Protein AF-A0ABD0QF94-F1 (afdb_monomer)

Nearest PDB structures (foldseek):
  1m72-assembly2_C  TM=8.087E-01  e=4.404E-03  Spodoptera frugiperda
  4qui-assembly2_B-2  TM=6.281E-01  e=1.006E-03  Homo sapiens
  3v3k-assembly8_O  TM=6.237E-01  e=6.160E-03  Homo sapiens
  8apo-assembly1_AF  TM=2.319E-01  e=6.626E+00  Polytomella magna

InterPro domains:
  IPR001309 Peptidase C14, p20 domain [PS50208] (46-59)
  IPR002138 Peptidase C14, caspase non-catalytic subunit p10 [PS50207] (83-128)
  IPR011600 Peptidase C14, caspase domain [PF00656] (25-125)
  IPR015917 Peptidase C14A, caspase catalytic domain [PR00376] (40-58)
  IPR015917 Peptidase C14A, caspase catalytic domain [PR00376] (105-116)
  IPR015917 Peptidase C14A, caspase catalytic domain [SM00115] (1-128)
  IPR029030 Caspase-like domain superfamily [SSF52129] (1-126)
  IPR033139 Peptidase family C14A, cysteine active site [PS01122] (46-57)

pLDDT: mean 77.4, std 15.31, range [47.84, 96.44]

Radius of gyration: 19.57 Å; Cα contacts (8 Å, |Δi|>4): 101; chains: 1; bounding box: 42×35×44 Å

Solvent-accessible surface area (backbone atoms only — not comparable to full-atom values): 8589 Å² total; per-residue (Å²): 137,92,84,88,73,97,66,51,74,67,56,49,55,47,53,53,50,60,56,70,71,47,86,79,77,86,65,95,66,83,45,51,70,43,99,86,70,46,70,44,56,56,78,81,72,52,71,47,78,44,80,45,83,52,64,49,41,82,40,82,69,73,86,82,72,84,77,82,71,67,93,84,61,80,74,88,74,77,85,73,85,69,61,93,91,62,80,61,98,78,58,53,66,46,82,46,61,60,43,59,83,49,14,42,51,62,67,45,92,91,77,41,38,54,55,59,52,51,50,56,52,50,50,71,73,71,55,132

Mean predicted aligned error: 11.56 Å

Secondary structure (DSSP, 8-state):
-----S--HHHHHHHHHHHHTS----S--PPEE-TTS-EE-GGGG--EEEEE----SSBPPPP-------S-S------S---TT---TTTTEEEEESS-TTBPPPEETTTEEHHHHHHHHHHHHH--

Organism: Cirrhinus mrigala (NCBI:txid683832)

Foldseek 3Di:
DDDDPPDDPVRVVVVVVVVVPDDPPPDPDFFDQDPVRDGDRVVVVEAAEAEEEDFQADDADDDDDPPPDDPPDPDDDDPDDDPPPDDDPPPRYDYHYQDDHHGGFDADPVQGGPSVNVVVVCCVVPPD

Structure (mmCIF, N/CA/C/O backbone):
data_AF-A0ABD0QF94-F1
#
_entry.id   AF-A0ABD0QF94-F1
#
loop_
_atom_site.group_PDB
_atom_site.id
_atom_site.type_symbol
_atom_site.label_atom_id
_atom_site.label_alt_id
_atom_site.label_comp_id
_atom_site.label_asym_id
_atom_site.label_entity_id
_atom_site.label_seq_id
_atom_site.pdbx_PDB_ins_code
_atom_site.Cartn_x
_atom_site.Cartn_y
_atom_site.Cartn_z
_atom_site.occupancy
_atom_site.B_iso_or_equiv
_atom_site.auth_seq_id
_atom_site.auth_comp_id
_atom_site.auth_asym_id
_atom_site.auth_atom_id
_atom_site.pdbx_PDB_model_num
ATOM 1 N N . VAL A 1 1 ? 0.980 14.538 8.896 1.00 79.94 1 VAL A N 1
ATOM 2 C CA . VAL A 1 1 ? 1.305 13.362 8.049 1.00 79.94 1 VAL A CA 1
ATOM 3 C C . VAL A 1 1 ? 2.706 12.885 8.409 1.00 79.94 1 VAL A C 1
ATOM 5 O O . VAL A 1 1 ? 3.589 13.726 8.508 1.00 79.94 1 VAL A O 1
ATOM 8 N N . LEU A 1 2 ? 2.898 11.589 8.683 1.00 88.12 2 LEU A N 1
ATOM 9 C CA . LEU A 1 2 ? 4.220 10.999 8.936 1.00 88.12 2 LEU A CA 1
ATOM 10 C C . LEU A 1 2 ? 4.746 10.396 7.629 1.00 88.12 2 LEU A C 1
ATOM 12 O O . LEU A 1 2 ? 4.126 9.479 7.101 1.00 88.12 2 LEU A O 1
ATOM 16 N N . THR A 1 3 ? 5.894 10.871 7.153 1.00 93.38 3 THR A N 1
ATOM 17 C CA . THR A 1 3 ? 6.571 10.328 5.968 1.00 93.38 3 THR A CA 1
ATOM 18 C C . THR A 1 3 ? 7.992 9.943 6.350 1.00 93.38 3 THR A C 1
ATOM 20 O O . THR A 1 3 ? 8.697 10.728 6.983 1.00 93.38 3 THR A O 1
ATOM 23 N N . LYS A 1 4 ? 8.415 8.735 5.978 1.00 92.38 4 LYS A N 1
ATOM 24 C CA . LYS A 1 4 ? 9.799 8.271 6.114 1.00 92.38 4 LYS A CA 1
ATOM 25 C C . LYS A 1 4 ? 10.267 7.706 4.771 1.00 92.38 4 LYS A C 1
ATOM 27 O O . LYS A 1 4 ? 9.467 7.114 4.052 1.00 92.38 4 LYS A O 1
ATOM 32 N N . GLN A 1 5 ? 11.536 7.918 4.438 1.00 95.56 5 GLN A N 1
ATOM 33 C CA . GLN A 1 5 ? 12.160 7.499 3.178 1.00 95.56 5 GLN A CA 1
ATOM 34 C C . GLN A 1 5 ? 13.355 6.587 3.472 1.00 95.56 5 GLN A C 1
ATOM 36 O O . GLN A 1 5 ? 13.885 6.624 4.583 1.00 95.56 5 GLN A O 1
ATOM 41 N N . ASP A 1 6 ? 13.711 5.734 2.508 1.00 95.06 6 ASP A N 1
ATOM 42 C CA . ASP A 1 6 ? 14.899 4.864 2.528 1.00 95.06 6 ASP A CA 1
ATOM 43 C C . ASP A 1 6 ? 15.102 4.087 3.842 1.00 95.06 6 ASP A C 1
ATOM 45 O O . ASP A 1 6 ? 16.200 3.964 4.381 1.00 95.06 6 ASP A O 1
ATOM 49 N N . CYS A 1 7 ? 13.998 3.570 4.387 1.00 92.50 7 CYS A N 1
ATOM 50 C CA . CYS A 1 7 ? 13.984 2.879 5.669 1.00 92.50 7 CYS A CA 1
ATOM 51 C C . CYS A 1 7 ? 14.406 1.415 5.544 1.00 92.50 7 CYS A C 1
ATOM 53 O O . CYS A 1 7 ? 13.895 0.669 4.709 1.00 92.50 7 CYS A O 1
ATOM 55 N N . ASN A 1 8 ? 15.250 0.963 6.468 1.00 94.06 8 ASN A N 1
ATOM 56 C CA . ASN A 1 8 ? 15.511 -0.456 6.675 1.00 94.06 8 ASN A CA 1
ATOM 57 C C . ASN A 1 8 ? 14.368 -1.142 7.453 1.00 94.06 8 ASN A C 1
ATOM 59 O O . ASN A 1 8 ? 13.482 -0.494 8.017 1.00 94.06 8 ASN A O 1
ATOM 63 N N . ARG A 1 9 ? 14.416 -2.480 7.541 1.00 94.06 9 ARG A N 1
ATOM 64 C CA . ARG A 1 9 ? 13.408 -3.295 8.247 1.00 94.06 9 ARG A CA 1
ATOM 65 C C . ARG A 1 9 ? 13.116 -2.793 9.663 1.00 94.06 9 ARG A C 1
ATOM 67 O O . ARG A 1 9 ? 11.956 -2.730 10.058 1.00 94.06 9 ARG A O 1
ATOM 74 N N . HIS A 1 10 ? 14.151 -2.472 10.437 1.00 96.44 10 HIS A N 1
ATOM 75 C CA . HIS A 1 10 ? 13.983 -2.042 11.823 1.00 96.44 10 HIS A CA 1
ATOM 76 C C . HIS A 1 10 ? 13.248 -0.698 11.899 1.00 96.44 10 HIS A C 1
ATOM 78 O O . HIS A 1 10 ? 12.297 -0.564 12.664 1.00 96.44 10 HIS A O 1
ATOM 84 N N . GLN A 1 11 ? 13.626 0.260 11.052 1.00 95.19 11 GLN A N 1
ATOM 85 C CA . GLN A 1 11 ? 12.986 1.575 10.982 1.00 95.19 11 GLN A CA 1
ATOM 86 C C . GLN A 1 11 ? 11.516 1.486 10.548 1.00 95.19 11 GLN A C 1
ATOM 88 O O . GLN A 1 11 ? 10.681 2.194 11.111 1.00 95.19 11 GLN A O 1
ATOM 93 N N . ILE A 1 12 ? 11.187 0.604 9.594 1.00 91.25 12 ILE A N 1
ATOM 94 C CA . ILE A 1 12 ? 9.798 0.358 9.169 1.00 91.25 12 ILE A CA 1
ATOM 95 C C . ILE A 1 12 ? 8.981 -0.210 10.333 1.00 91.25 12 ILE A C 1
ATOM 97 O O . ILE A 1 12 ? 7.923 0.325 10.660 1.00 91.25 12 ILE A O 1
ATOM 101 N N . LEU A 1 13 ? 9.480 -1.263 10.990 1.00 91.94 13 LEU A N 1
ATOM 102 C CA . LEU A 1 13 ? 8.787 -1.890 12.119 1.00 91.94 13 LEU A CA 1
ATOM 103 C C . LEU A 1 13 ? 8.590 -0.915 13.279 1.00 91.94 13 LEU A C 1
ATOM 105 O O . LEU A 1 13 ? 7.526 -0.906 13.893 1.00 91.94 13 LEU A O 1
ATOM 109 N N . GLN A 1 14 ? 9.591 -0.081 13.560 1.00 94.12 14 GLN A N 1
ATOM 110 C CA . GLN A 1 14 ? 9.476 0.930 14.599 1.00 94.12 14 GLN A CA 1
ATOM 111 C C . GLN A 1 14 ? 8.412 1.970 14.244 1.00 94.12 14 GLN A C 1
ATOM 113 O O . GLN A 1 14 ? 7.548 2.250 15.063 1.00 94.12 14 GLN A O 1
ATOM 118 N N . ALA A 1 15 ? 8.396 2.465 13.004 1.00 91.00 15 ALA A N 1
ATOM 119 C CA . ALA A 1 15 ? 7.384 3.420 12.561 1.00 91.00 15 ALA A CA 1
ATOM 120 C C . ALA A 1 15 ? 5.957 2.858 12.660 1.00 91.00 15 ALA A C 1
ATOM 122 O O . ALA A 1 15 ? 5.047 3.585 13.047 1.00 91.00 15 ALA A O 1
ATOM 123 N N . LEU A 1 16 ? 5.759 1.575 12.339 1.00 89.75 16 LEU A N 1
ATOM 124 C CA . LEU A 1 16 ? 4.459 0.912 12.474 1.00 89.75 16 LEU A CA 1
ATOM 125 C C . LEU A 1 16 ? 4.028 0.783 13.939 1.00 89.75 16 LEU A C 1
ATOM 127 O O . LEU A 1 16 ? 2.873 1.060 14.249 1.00 89.75 16 LEU A O 1
ATOM 131 N N . ARG A 1 17 ? 4.948 0.423 14.844 1.00 90.25 17 ARG A N 1
ATOM 132 C CA . ARG A 1 17 ? 4.670 0.382 16.291 1.00 90.25 17 ARG A CA 1
ATOM 133 C C . ARG A 1 17 ? 4.332 1.764 16.837 1.00 90.25 17 ARG A C 1
ATOM 135 O O . ARG A 1 17 ? 3.335 1.912 17.533 1.00 90.25 17 ARG A O 1
ATOM 142 N N . ASP A 1 18 ? 5.116 2.772 16.465 1.00 90.06 18 ASP A N 1
ATOM 143 C CA . ASP A 1 18 ? 4.894 4.159 16.876 1.00 90.06 18 ASP A CA 1
ATOM 144 C C . ASP A 1 18 ? 3.573 4.708 16.327 1.00 90.06 18 ASP A C 1
ATOM 146 O O . ASP A 1 18 ? 2.974 5.581 16.942 1.00 90.06 18 ASP A O 1
ATOM 150 N N . LEU A 1 19 ? 3.131 4.254 15.148 1.00 86.81 19 LEU A N 1
ATOM 151 C CA . LEU A 1 19 ? 1.829 4.613 14.589 1.00 86.81 19 LEU A CA 1
ATOM 152 C C . LEU A 1 19 ? 0.694 3.924 15.342 1.00 86.81 19 LEU A C 1
ATOM 154 O O . LEU A 1 19 ? -0.270 4.601 15.670 1.00 86.81 19 LEU A O 1
ATOM 158 N N . ALA A 1 20 ? 0.828 2.630 15.634 1.00 82.56 20 ALA A N 1
ATOM 159 C CA . ALA A 1 20 ? -0.178 1.849 16.352 1.00 82.56 20 ALA A CA 1
ATOM 160 C C . ALA A 1 20 ? -0.359 2.287 17.816 1.00 82.56 20 ALA A C 1
ATOM 162 O O . ALA A 1 20 ? -1.436 2.115 18.374 1.00 82.56 20 ALA A O 1
ATOM 163 N N . ALA A 1 21 ? 0.684 2.847 18.435 1.00 83.38 21 ALA A N 1
ATOM 164 C CA . ALA A 1 21 ? 0.646 3.342 19.810 1.00 83.38 21 ALA A CA 1
ATOM 165 C C . ALA A 1 21 ? 0.105 4.777 19.942 1.00 83.38 21 ALA A C 1
ATOM 167 O O . ALA A 1 21 ? -0.006 5.287 21.057 1.00 83.38 21 ALA A O 1
ATOM 168 N N . ARG A 1 22 ? -0.182 5.468 18.830 1.00 82.44 22 ARG A N 1
ATOM 169 C CA . ARG A 1 22 ? -0.744 6.823 18.892 1.00 82.44 22 ARG A CA 1
ATOM 170 C C . ARG A 1 22 ? -2.184 6.767 19.354 1.00 82.44 22 ARG A C 1
ATOM 172 O O . ARG A 1 22 ? -2.939 5.871 18.993 1.00 82.44 22 ARG A O 1
ATOM 179 N N . ASP A 1 23 ? -2.576 7.803 20.080 1.00 71.94 23 ASP A N 1
ATOM 180 C CA . ASP A 1 23 ? -3.979 8.013 20.360 1.00 71.94 23 ASP A CA 1
ATOM 181 C C . ASP A 1 23 ? -4.718 8.358 19.059 1.00 71.94 23 ASP A C 1
ATOM 183 O O . ASP A 1 23 ? -4.439 9.356 18.387 1.00 71.94 23 ASP A O 1
ATOM 187 N N . HIS A 1 24 ? -5.643 7.482 18.679 1.00 66.31 24 HIS A N 1
ATOM 188 C CA . HIS A 1 24 ? -6.497 7.634 17.509 1.00 66.31 24 HIS A CA 1
ATOM 189 C C . HIS A 1 24 ? -7.887 8.198 17.882 1.00 66.31 24 HIS A C 1
ATOM 191 O O . HIS A 1 24 ? -8.810 8.141 17.059 1.00 66.31 24 HIS A O 1
ATOM 197 N N . THR A 1 25 ? -8.080 8.735 19.099 1.00 56.69 25 THR A N 1
ATOM 198 C CA . THR A 1 25 ? -9.311 9.426 19.550 1.00 56.69 25 THR A CA 1
ATOM 199 C C . THR A 1 25 ? -9.386 10.899 19.113 1.00 56.69 25 THR A C 1
ATOM 201 O O . THR A 1 25 ? -9.558 11.813 19.910 1.00 56.69 25 THR A O 1
ATOM 204 N N . HIS A 1 26 ? -9.344 11.184 17.812 1.00 51.00 26 HIS A N 1
ATOM 205 C CA . HIS A 1 26 ? -9.880 12.469 17.344 1.00 51.00 26 HIS A CA 1
ATOM 206 C C . HIS A 1 26 ? -11.373 12.313 17.050 1.00 51.00 26 HIS A C 1
ATOM 208 O O . HIS A 1 26 ? -11.758 11.790 16.006 1.00 51.00 26 HIS A O 1
ATOM 214 N N . GLY A 1 27 ? -12.195 12.720 18.017 1.00 47.84 27 GLY A N 1
ATOM 215 C CA . GLY A 1 27 ? -13.656 12.722 17.951 1.00 47.84 27 GLY A CA 1
ATOM 216 C C . GLY A 1 27 ? -14.256 12.213 19.257 1.00 47.84 27 GLY A C 1
ATOM 217 O O . GLY A 1 27 ? -13.898 11.135 19.723 1.00 47.84 27 GLY A O 1
ATOM 218 N N . GLN A 1 28 ? -15.152 12.988 19.861 1.00 49.66 28 GLN A N 1
ATOM 219 C CA . GLN A 1 28 ? -16.026 12.506 20.925 1.00 49.66 28 GLN A CA 1
ATOM 220 C C . GLN A 1 28 ? -16.943 11.458 20.282 1.00 49.66 28 GLN A C 1
ATOM 222 O O . GLN A 1 28 ? -17.797 11.818 19.479 1.00 49.66 28 GLN A O 1
ATOM 227 N N . VAL A 1 29 ? -16.693 10.168 20.518 1.00 52.97 29 VAL A N 1
ATOM 228 C CA . VAL A 1 29 ? -17.461 9.092 19.879 1.00 52.97 29 VAL A CA 1
ATOM 229 C C . VAL A 1 29 ? -18.182 8.293 20.951 1.00 52.97 29 VAL A C 1
ATOM 231 O O . VAL A 1 29 ? -17.561 7.590 21.747 1.00 52.97 29 VAL A O 1
ATOM 234 N N . GLU A 1 30 ? -19.504 8.436 20.948 1.00 52.59 30 GLU A N 1
ATOM 235 C CA . GLU A 1 30 ? -20.438 7.479 21.527 1.00 52.59 30 GLU A CA 1
ATOM 236 C C . GLU A 1 30 ? -20.102 6.097 20.953 1.00 52.59 30 GLU A C 1
ATOM 238 O O . GLU A 1 30 ? -20.069 5.909 19.736 1.00 52.59 30 GLU A O 1
ATOM 243 N N . GLY A 1 31 ? -19.731 5.153 21.817 1.00 59.44 31 GLY A N 1
ATOM 244 C CA . GLY A 1 31 ? -19.412 3.799 21.377 1.00 59.44 31 GLY A CA 1
ATOM 245 C C . GLY A 1 31 ? -20.625 3.113 20.749 1.00 59.44 31 GLY A C 1
ATOM 246 O O . GLY A 1 31 ? -21.768 3.532 20.933 1.00 59.44 31 GLY A O 1
ATOM 247 N N . ILE A 1 32 ? -20.374 2.049 19.995 1.00 59.41 32 ILE A N 1
ATOM 248 C CA . ILE A 1 32 ? -21.448 1.267 19.383 1.00 59.41 32 ILE A CA 1
ATOM 249 C C . ILE A 1 32 ? -21.954 0.286 20.439 1.00 59.41 32 ILE A C 1
ATOM 251 O O . ILE A 1 32 ? -21.169 -0.477 21.000 1.00 59.41 32 ILE A O 1
ATOM 255 N N . VAL A 1 33 ? -23.256 0.327 20.729 1.00 63.69 33 VAL A N 1
ATOM 256 C CA . VAL A 1 33 ? -23.898 -0.625 21.643 1.00 63.69 33 VAL A CA 1
ATOM 257 C C . VAL A 1 33 ? -24.134 -1.928 20.885 1.00 63.69 33 VAL A C 1
ATOM 259 O O . VAL A 1 33 ? -24.891 -1.961 19.912 1.00 63.69 33 VAL A O 1
ATOM 262 N N . GLY A 1 34 ? -23.460 -2.987 21.317 1.00 59.53 34 GLY A N 1
ATOM 263 C CA . GLY A 1 34 ? -23.684 -4.345 20.851 1.00 59.53 34 GLY A CA 1
ATOM 264 C C . GLY A 1 34 ? -25.082 -4.839 21.217 1.00 59.53 34 GLY A C 1
ATOM 265 O O . GLY A 1 34 ? -25.747 -4.320 22.114 1.00 59.53 34 GLY A O 1
ATOM 266 N N . VAL A 1 35 ? -25.548 -5.875 20.521 1.00 67.06 35 VAL A N 1
ATOM 267 C CA . VAL A 1 35 ? -26.840 -6.527 20.816 1.00 67.06 35 VAL A CA 1
ATOM 268 C C . VAL A 1 35 ? -26.870 -7.197 22.198 1.00 67.06 35 VAL A C 1
ATOM 270 O O . VAL A 1 35 ? -27.944 -7.495 22.714 1.00 67.06 35 VAL A O 1
ATOM 273 N N . ASP A 1 36 ? -25.699 -7.394 22.800 1.00 75.19 36 ASP A N 1
ATOM 274 C CA . ASP A 1 36 ? -25.460 -7.850 24.170 1.00 75.19 36 ASP A CA 1
ATOM 275 C C . ASP A 1 36 ? -25.490 -6.706 25.207 1.00 75.19 36 ASP A C 1
ATOM 277 O O . ASP A 1 36 ? -25.324 -6.940 26.405 1.00 75.19 36 ASP A O 1
ATOM 281 N N . GLY A 1 37 ? -25.711 -5.464 24.764 1.00 68.38 37 GLY A N 1
ATOM 282 C CA . GLY A 1 37 ? -25.737 -4.267 25.603 1.00 68.38 37 GLY A CA 1
ATOM 283 C C . GLY A 1 37 ? -24.354 -3.729 25.977 1.00 68.38 37 GLY A C 1
ATOM 284 O O . GLY A 1 37 ? -24.279 -2.748 26.722 1.00 68.38 37 GLY A O 1
ATOM 285 N N . GLN A 1 38 ? -23.265 -4.326 25.479 1.00 70.50 38 GLN A N 1
ATOM 286 C CA . GLN A 1 38 ? -21.912 -3.835 25.735 1.00 70.50 38 GLN A CA 1
ATOM 287 C C . GLN A 1 38 ? -21.548 -2.697 24.784 1.00 70.50 38 GLN A C 1
ATOM 289 O O . GLN A 1 38 ? -21.933 -2.683 23.619 1.00 70.50 38 GLN A O 1
ATOM 294 N N . ILE A 1 39 ? -20.785 -1.722 25.278 1.00 63.56 39 ILE A N 1
ATOM 295 C CA . ILE A 1 39 ? -20.293 -0.614 24.458 1.00 63.56 39 ILE A CA 1
ATOM 296 C C . ILE A 1 39 ? -18.933 -1.010 23.894 1.00 63.56 39 ILE A C 1
ATOM 298 O O . ILE A 1 39 ? -17.946 -1.059 24.628 1.00 63.56 39 ILE A O 1
ATOM 302 N N . VAL A 1 40 ? -18.872 -1.234 22.585 1.00 60.62 40 VAL A N 1
ATOM 303 C CA . VAL A 1 40 ? -17.604 -1.379 21.869 1.00 60.62 40 VAL A CA 1
ATOM 304 C C . VAL A 1 40 ? -17.062 0.016 21.599 1.00 60.62 40 VAL A C 1
ATOM 306 O O . VAL A 1 40 ? -17.734 0.876 21.010 1.00 60.62 40 VAL A O 1
ATOM 309 N N . THR A 1 41 ? -15.840 0.272 22.060 1.00 59.78 41 THR A N 1
ATOM 310 C CA . THR A 1 41 ? -15.204 1.564 21.809 1.00 59.78 41 THR A CA 1
ATOM 311 C C . THR A 1 41 ? -14.936 1.706 20.314 1.00 59.78 41 THR A C 1
ATOM 313 O O . THR A 1 41 ? -14.434 0.795 19.662 1.00 59.78 41 THR A O 1
ATOM 316 N N . SER A 1 42 ? -15.250 2.872 19.745 1.00 58.34 42 SER A N 1
ATOM 317 C CA . SER A 1 42 ? -15.122 3.111 18.299 1.00 58.34 42 SER A CA 1
ATOM 318 C C . SER A 1 42 ? -13.737 2.777 17.730 1.00 58.34 42 SER A C 1
ATOM 320 O O . SER A 1 42 ? -13.639 2.471 16.548 1.00 58.34 42 SER A O 1
ATOM 322 N N . GLN A 1 43 ? -12.670 2.817 18.536 1.00 57.25 43 GLN A N 1
ATOM 323 C CA . GLN A 1 43 ? -11.316 2.486 18.088 1.00 57.25 43 GLN A CA 1
ATOM 324 C C . GLN A 1 43 ? -11.163 1.039 17.602 1.00 57.25 43 GLN A C 1
ATOM 326 O O . GLN A 1 43 ? -10.390 0.810 16.673 1.00 57.25 43 GLN A O 1
ATOM 331 N N . GLU A 1 44 ? -11.902 0.093 18.184 1.00 60.00 44 GLU A N 1
ATOM 332 C CA . GLU A 1 44 ? -11.858 -1.327 17.806 1.00 60.00 44 GLU A CA 1
ATOM 333 C C . GLU A 1 44 ? -12.551 -1.597 16.464 1.00 60.00 44 GLU A C 1
ATOM 335 O O . GLU A 1 44 ? -12.257 -2.597 15.825 1.00 60.00 44 GLU A O 1
ATOM 340 N N . LEU A 1 45 ? -13.387 -0.659 16.006 1.00 63.97 45 LEU A N 1
ATOM 341 C CA . LEU A 1 45 ? -14.162 -0.732 14.762 1.00 63.97 45 LEU A CA 1
ATOM 342 C C . LEU A 1 45 ? -13.675 0.263 13.691 1.00 63.97 45 LEU A C 1
ATOM 344 O O . LEU A 1 45 ? -14.341 0.484 12.677 1.00 63.97 45 LEU A O 1
ATOM 348 N N . LYS A 1 46 ? -12.532 0.932 13.906 1.00 75.00 46 LYS A N 1
ATOM 349 C CA . LYS A 1 46 ? -11.976 1.867 12.915 1.00 75.00 46 LYS A CA 1
ATOM 350 C C . LYS A 1 46 ? -11.263 1.093 11.801 1.00 75.00 46 LYS A C 1
ATOM 352 O O . LYS A 1 46 ? -10.293 0.391 12.094 1.00 75.00 46 LYS A O 1
ATOM 357 N N . PRO A 1 47 ? -11.643 1.290 10.524 1.00 82.25 47 PRO A N 1
ATOM 358 C CA . PRO A 1 47 ? -11.031 0.566 9.422 1.00 82.25 47 PRO A CA 1
ATOM 359 C C . PRO A 1 47 ? -9.550 0.921 9.247 1.00 82.25 47 PRO A C 1
ATOM 361 O O . PRO A 1 47 ? -9.164 2.093 9.188 1.00 82.25 47 PRO A O 1
ATOM 364 N N . LYS A 1 48 ? -8.713 -0.110 9.119 1.00 86.44 48 LYS A N 1
ATOM 365 C CA . LYS A 1 48 ? -7.262 -0.021 8.921 1.00 86.44 48 LYS A CA 1
ATOM 366 C C . LYS A 1 48 ? -6.938 -0.301 7.457 1.00 86.44 48 LYS A C 1
ATOM 368 O O . LYS A 1 48 ? -6.993 -1.439 6.992 1.00 86.44 48 LYS A O 1
ATOM 373 N N . LEU A 1 49 ? -6.601 0.752 6.716 1.00 90.56 49 LEU A N 1
ATOM 374 C CA . LEU A 1 49 ? -6.356 0.678 5.275 1.00 90.56 49 LEU A CA 1
ATOM 375 C C . LEU A 1 49 ? -4.851 0.609 4.976 1.00 90.56 49 LEU A C 1
ATOM 377 O O . LEU A 1 49 ? -4.093 1.506 5.349 1.00 90.56 49 LEU A O 1
ATOM 381 N N . PHE A 1 50 ? -4.427 -0.422 4.250 1.00 92.25 50 PHE A N 1
ATOM 382 C CA . PHE A 1 50 ? -3.055 -0.623 3.794 1.00 92.25 50 PHE A CA 1
ATOM 383 C C . PHE A 1 50 ? -3.008 -0.626 2.266 1.00 92.25 50 PHE A C 1
ATOM 385 O O . PHE A 1 50 ? -3.531 -1.529 1.615 1.00 92.25 50 PHE A O 1
ATOM 392 N N . PHE A 1 51 ? -2.329 0.363 1.689 1.00 94.75 51 PHE A N 1
ATOM 393 C CA . PHE A 1 51 ? -2.074 0.444 0.251 1.00 94.75 51 PHE A CA 1
ATOM 394 C C . PHE A 1 51 ? -0.600 0.142 -0.013 1.00 94.75 51 PHE A C 1
ATOM 396 O O . PHE A 1 51 ? 0.275 0.914 0.380 1.00 94.75 51 PHE A O 1
ATOM 403 N N . ILE A 1 52 ? -0.315 -0.983 -0.667 1.00 91.88 52 ILE A N 1
ATOM 404 C CA . ILE A 1 52 ? 1.051 -1.460 -0.897 1.00 91.88 52 ILE A CA 1
ATOM 405 C C . ILE A 1 52 ? 1.374 -1.412 -2.387 1.00 91.88 52 ILE A C 1
ATOM 407 O O . ILE A 1 52 ? 0.836 -2.161 -3.202 1.00 91.88 52 ILE A O 1
ATOM 411 N N . GLN A 1 53 ? 2.319 -0.541 -2.722 1.00 91.31 53 GLN A N 1
ATOM 412 C CA . GLN A 1 53 ? 2.930 -0.443 -4.038 1.00 91.31 53 GLN A CA 1
ATOM 413 C C . GLN A 1 53 ? 4.311 -1.105 -3.997 1.00 91.31 53 GLN A C 1
ATOM 415 O O . GLN A 1 53 ? 5.267 -0.516 -3.498 1.00 91.31 53 GLN A O 1
ATOM 420 N N . ALA A 1 54 ? 4.429 -2.313 -4.546 1.00 87.94 54 ALA A N 1
ATOM 421 C CA . ALA A 1 54 ? 5.689 -3.053 -4.611 1.00 87.94 54 ALA A CA 1
ATOM 422 C C . ALA A 1 54 ? 5.711 -3.961 -5.845 1.00 87.94 54 ALA A C 1
ATOM 424 O O . ALA A 1 54 ? 4.697 -4.569 -6.181 1.00 87.94 54 ALA A O 1
ATOM 425 N N . CYS A 1 55 ? 6.861 -4.080 -6.511 1.00 86.50 55 CYS A N 1
ATOM 426 C CA . CYS A 1 55 ? 7.068 -5.174 -7.459 1.00 86.50 55 CYS A CA 1
ATOM 427 C C . CYS A 1 55 ? 7.205 -6.470 -6.657 1.00 86.50 55 CYS A C 1
ATOM 429 O O . CYS A 1 55 ? 8.027 -6.542 -5.743 1.00 86.50 55 CYS A O 1
ATOM 431 N N . ARG A 1 56 ? 6.397 -7.481 -6.981 1.00 81.81 56 ARG A N 1
ATOM 432 C CA . ARG A 1 56 ? 6.390 -8.777 -6.275 1.00 81.81 56 ARG A CA 1
ATOM 433 C C . ARG A 1 56 ? 6.970 -9.909 -7.120 1.00 81.81 56 ARG A C 1
ATOM 435 O O . ARG A 1 56 ? 6.851 -11.077 -6.762 1.00 81.81 56 ARG A O 1
ATOM 442 N N . GLY A 1 57 ? 7.590 -9.534 -8.230 1.00 85.62 57 GLY A N 1
ATOM 443 C CA . GLY A 1 57 ? 8.323 -10.362 -9.167 1.00 85.62 57 GLY A CA 1
ATOM 444 C C . GLY A 1 57 ? 8.603 -9.559 -10.433 1.00 85.62 57 GLY A C 1
ATOM 445 O O . GLY A 1 57 ? 8.504 -8.326 -10.428 1.00 85.62 57 GLY A O 1
ATOM 446 N N . THR A 1 58 ? 8.985 -10.260 -11.490 1.00 86.44 58 THR A N 1
ATOM 447 C CA . THR A 1 58 ? 9.459 -9.671 -12.750 1.00 86.44 58 THR A CA 1
ATOM 448 C C . THR A 1 58 ? 8.499 -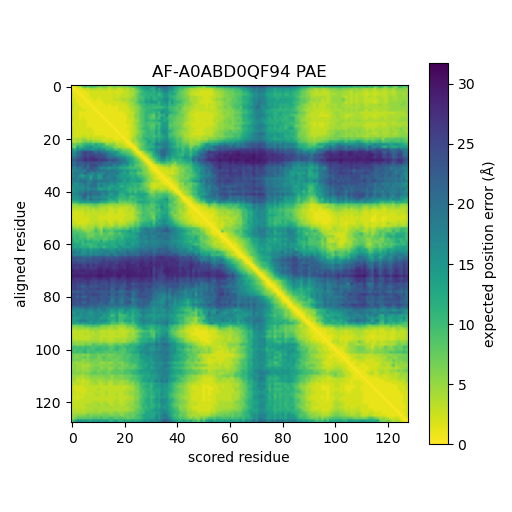9.878 -13.908 1.00 86.44 58 THR A C 1
ATOM 450 O O . THR A 1 58 ? 8.704 -9.297 -14.972 1.00 86.44 58 THR A O 1
ATOM 453 N N . ASP A 1 59 ? 7.458 -10.681 -13.713 1.00 88.50 59 ASP A N 1
ATOM 454 C CA . ASP A 1 59 ? 6.588 -11.091 -14.803 1.00 88.50 59 ASP A CA 1
ATOM 455 C C . ASP A 1 59 ? 5.569 -9.997 -15.118 1.00 88.50 59 ASP A C 1
ATOM 457 O O . ASP A 1 59 ? 5.161 -9.214 -14.254 1.00 88.50 59 ASP A O 1
ATOM 461 N N . ASN A 1 60 ? 5.119 -9.955 -16.369 1.00 81.50 60 ASN A N 1
ATOM 462 C CA . ASN A 1 60 ? 4.026 -9.077 -16.764 1.00 81.50 60 ASN A CA 1
ATOM 463 C C . ASN A 1 60 ? 2.697 -9.722 -16.377 1.00 81.50 60 ASN A C 1
ATOM 465 O O . ASN A 1 60 ? 2.409 -10.843 -16.798 1.00 81.50 60 ASN A O 1
ATOM 469 N N . GLN A 1 61 ? 1.889 -9.019 -15.579 1.00 80.44 61 GLN A N 1
ATOM 470 C CA . GLN A 1 61 ? 0.587 -9.542 -15.177 1.00 80.44 61 GLN A CA 1
ATOM 471 C C . GLN A 1 61 ? -0.329 -9.618 -16.404 1.00 80.44 6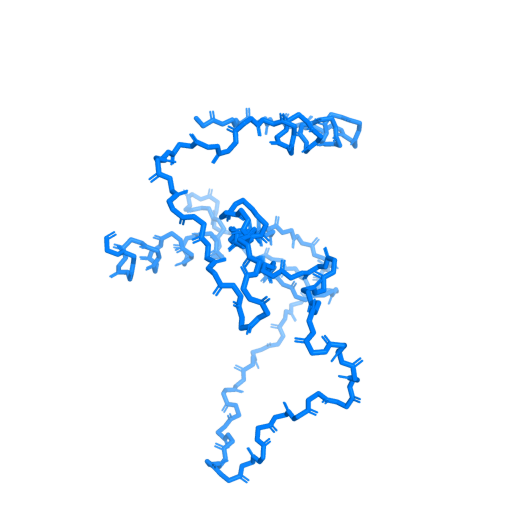1 GLN A C 1
ATOM 473 O O . GLN A 1 61 ? -0.519 -8.594 -17.067 1.00 80.44 61 GLN A O 1
ATOM 478 N N . PRO A 1 62 ? -0.892 -10.797 -16.735 1.00 80.00 62 PRO A N 1
ATOM 479 C CA . PRO A 1 62 ? -1.805 -10.905 -17.861 1.00 80.00 62 PRO A CA 1
ATOM 480 C C . PRO A 1 62 ? -3.044 -10.044 -17.611 1.00 80.00 62 PRO A C 1
ATOM 482 O O . PRO A 1 62 ? -3.475 -9.853 -16.469 1.00 80.00 62 PRO A O 1
ATOM 485 N N . ALA A 1 63 ? -3.628 -9.526 -18.692 1.00 75.56 63 ALA A N 1
ATOM 486 C CA . ALA A 1 63 ? -4.866 -8.769 -18.607 1.00 75.56 63 ALA A CA 1
ATOM 487 C C . ALA A 1 63 ? -5.970 -9.657 -18.016 1.00 75.56 63 ALA A C 1
ATOM 489 O O . ALA A 1 63 ? -6.316 -10.699 -18.574 1.00 75.56 63 ALA A O 1
ATOM 490 N N . ALA A 1 64 ? -6.533 -9.233 -16.886 1.00 69.75 64 ALA A N 1
ATOM 491 C CA . ALA A 1 64 ? -7.744 -9.834 -16.360 1.00 69.75 64 ALA A CA 1
ATOM 492 C C . ALA A 1 64 ? -8.931 -9.267 -17.144 1.00 69.75 64 ALA A C 1
ATOM 494 O O . ALA A 1 64 ? -9.270 -8.089 -17.020 1.00 69.75 64 ALA A O 1
ATOM 495 N N . PHE A 1 65 ? -9.561 -10.095 -17.971 1.00 69.50 65 PHE A N 1
ATOM 496 C CA . PHE A 1 65 ? -10.846 -9.747 -18.565 1.00 69.50 65 PHE A CA 1
ATOM 497 C C . PHE A 1 65 ? -11.932 -9.922 -17.510 1.00 69.50 65 PHE A C 1
ATOM 499 O O . PHE A 1 65 ? -11.923 -10.902 -16.764 1.00 69.50 65 PHE A O 1
ATOM 506 N N . ARG A 1 66 ? -12.862 -8.964 -17.437 1.00 54.72 66 ARG A N 1
ATOM 507 C CA . ARG A 1 66 ? -14.001 -9.025 -16.519 1.00 54.72 66 ARG A CA 1
ATOM 508 C C . ARG A 1 66 ? -14.756 -10.329 -16.770 1.00 54.72 66 ARG A C 1
ATOM 510 O O . ARG A 1 66 ? -15.446 -10.448 -17.779 1.00 54.72 66 ARG A O 1
ATOM 517 N N . GLN A 1 67 ? -14.631 -11.291 -15.859 1.00 56.53 67 GLN A N 1
ATOM 518 C CA . GLN A 1 67 ? -15.540 -12.425 -15.830 1.00 56.53 67 GLN A CA 1
ATOM 519 C C . GLN A 1 67 ? -16.920 -11.847 -15.524 1.00 56.53 67 GLN A C 1
ATOM 521 O O . GLN A 1 67 ? -17.159 -11.324 -14.437 1.00 56.53 67 GLN A O 1
ATOM 526 N N . ILE A 1 68 ? -17.797 -11.844 -16.527 1.00 53.81 68 ILE A N 1
ATOM 527 C CA . ILE A 1 68 ? -19.215 -11.567 -16.327 1.00 53.81 68 ILE A CA 1
ATOM 528 C C . ILE A 1 68 ? -19.741 -12.806 -15.612 1.00 53.81 68 ILE A C 1
ATOM 530 O O . ILE A 1 68 ? -20.104 -13.795 -16.243 1.00 53.81 68 ILE A O 1
ATOM 534 N N . PHE A 1 69 ? -19.666 -12.802 -14.287 1.00 52.00 69 PHE A N 1
ATOM 535 C CA . PHE A 1 69 ? -20.428 -13.753 -13.503 1.00 52.00 69 PHE A CA 1
ATOM 536 C C . PHE A 1 69 ? -21.899 -13.413 -13.747 1.00 52.00 69 PHE A C 1
ATOM 538 O O . PHE A 1 69 ? -22.308 -12.269 -13.557 1.00 52.00 69 PHE A O 1
ATOM 545 N N . SER A 1 70 ? -22.663 -14.377 -14.260 1.00 55.12 70 SER A N 1
ATOM 546 C CA . SER A 1 70 ? -24.122 -14.320 -14.220 1.00 55.12 70 SER A CA 1
ATOM 547 C C . SER A 1 70 ? -24.546 -14.015 -12.784 1.00 55.12 70 SER A C 1
ATOM 549 O O . SER A 1 70 ? -23.967 -14.589 -11.863 1.00 55.12 70 SER A O 1
ATOM 551 N N . GLU A 1 71 ? -25.530 -13.135 -12.603 1.00 58.53 71 GLU A N 1
ATOM 552 C CA . GLU A 1 71 ? -26.022 -12.636 -11.302 1.00 58.53 71 GLU A CA 1
ATOM 553 C C . GLU A 1 71 ? -26.528 -13.743 -10.344 1.00 58.53 71 GLU A C 1
ATOM 555 O O . GLU A 1 71 ? -26.832 -13.468 -9.191 1.00 58.53 71 GLU A O 1
ATOM 560 N N . ASP A 1 72 ? -26.531 -15.001 -10.791 1.00 55.66 72 ASP A N 1
ATOM 561 C CA . ASP A 1 72 ? -26.920 -16.217 -10.074 1.00 55.66 72 ASP A CA 1
ATOM 562 C C . ASP A 1 72 ? -25.704 -17.016 -9.567 1.00 55.66 72 ASP A C 1
ATOM 564 O O . ASP A 1 72 ? -25.467 -18.164 -9.955 1.00 55.66 72 ASP A O 1
ATOM 568 N N . LYS A 1 73 ? -24.876 -16.422 -8.705 1.00 51.91 73 LYS A N 1
ATOM 569 C CA . LYS A 1 73 ? -23.948 -17.215 -7.887 1.00 51.91 73 LYS A CA 1
ATOM 570 C C . LYS A 1 73 ? -24.059 -16.798 -6.439 1.00 51.91 73 LYS A C 1
ATOM 572 O O . LYS A 1 73 ? -23.760 -15.656 -6.103 1.00 51.91 73 LYS A O 1
ATOM 577 N N . ASP A 1 74 ? -24.496 -17.763 -5.634 1.00 57.72 74 ASP A N 1
ATOM 578 C CA . ASP A 1 74 ? -24.546 -17.729 -4.181 1.00 57.72 74 ASP A CA 1
ATOM 579 C C . ASP A 1 74 ? -23.406 -16.880 -3.623 1.00 57.72 74 ASP A C 1
ATOM 581 O O . ASP A 1 74 ? -22.225 -17.139 -3.885 1.00 57.72 74 ASP A O 1
ATOM 585 N N . MET A 1 75 ? -23.771 -15.836 -2.876 1.00 53.94 75 MET A N 1
ATOM 586 C CA . MET A 1 75 ? -22.804 -15.055 -2.117 1.00 53.94 75 MET A CA 1
ATOM 587 C C . MET A 1 75 ? -21.937 -16.035 -1.320 1.00 53.94 75 MET A C 1
ATOM 589 O O . MET A 1 75 ? -22.500 -16.915 -0.666 1.00 53.94 75 MET A O 1
ATOM 593 N N . PRO A 1 76 ? -20.597 -15.933 -1.366 1.00 53.03 76 PRO A N 1
ATOM 594 C CA . PRO A 1 76 ? -19.741 -16.842 -0.621 1.00 53.03 76 PRO A CA 1
ATOM 595 C C . PRO A 1 76 ? -20.090 -16.740 0.867 1.00 53.03 76 PRO A C 1
ATOM 597 O O . PRO A 1 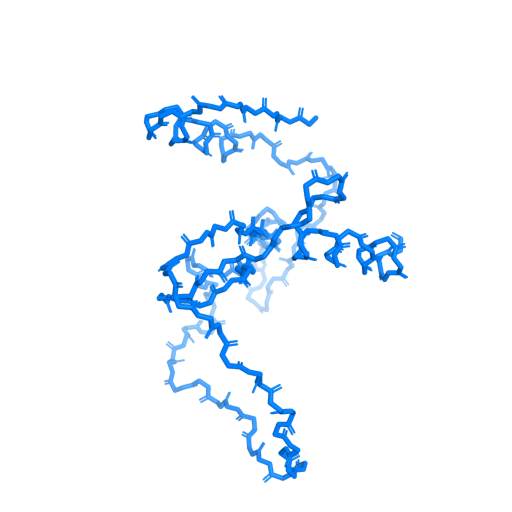76 ? -19.840 -15.721 1.511 1.00 53.03 76 PRO A O 1
ATOM 600 N N . VAL A 1 77 ? -20.716 -17.789 1.396 1.00 58.56 77 VAL A N 1
ATOM 601 C CA . VAL A 1 77 ? -21.017 -17.922 2.819 1.00 58.56 77 VAL A CA 1
ATOM 602 C C . VAL A 1 77 ? -19.765 -18.468 3.486 1.00 58.56 77 VAL A C 1
ATOM 604 O O . VAL A 1 77 ? -19.255 -19.517 3.100 1.00 58.56 77 VAL A O 1
ATOM 607 N N . SER A 1 78 ? -19.254 -17.737 4.473 1.00 57.66 78 SER A N 1
ATOM 608 C CA . SER A 1 78 ? -18.169 -18.217 5.326 1.00 57.66 78 SER A CA 1
ATOM 609 C C . SER A 1 78 ? -18.664 -19.406 6.152 1.00 57.66 78 SER A C 1
ATOM 611 O O . SER A 1 78 ? -19.640 -19.279 6.889 1.00 57.66 78 SER A O 1
ATOM 613 N N . ASP A 1 79 ? -17.981 -20.543 6.055 1.00 64.81 79 ASP A N 1
ATOM 614 C CA . ASP A 1 79 ? -18.202 -21.737 6.882 1.00 64.81 79 ASP A CA 1
ATOM 615 C C . ASP A 1 79 ? -17.571 -21.615 8.282 1.00 64.81 79 ASP A C 1
ATOM 617 O O . ASP A 1 79 ? -17.850 -22.417 9.175 1.00 64.81 79 ASP A O 1
ATOM 621 N N . ALA A 1 80 ? -16.744 -20.589 8.499 1.00 64.56 80 ALA A N 1
ATOM 622 C CA . ALA A 1 80 ? -16.156 -20.296 9.796 1.00 64.56 80 ALA A CA 1
ATOM 623 C C . ALA A 1 80 ? -17.226 -19.815 10.794 1.00 64.56 80 ALA A C 1
ATOM 625 O O . ALA A 1 80 ? -17.800 -18.733 10.648 1.00 64.56 80 ALA A O 1
ATOM 626 N N . ALA A 1 81 ? -17.460 -20.609 11.842 1.00 57.53 81 ALA A N 1
ATOM 627 C CA . ALA A 1 81 ? -18.285 -20.221 12.979 1.00 57.53 81 ALA A CA 1
ATOM 628 C C . ALA A 1 81 ? -17.563 -19.143 13.805 1.00 57.53 81 ALA A C 1
ATOM 630 O O . ALA A 1 81 ? -16.688 -19.447 14.615 1.00 57.53 81 ALA A O 1
ATOM 631 N N . VAL 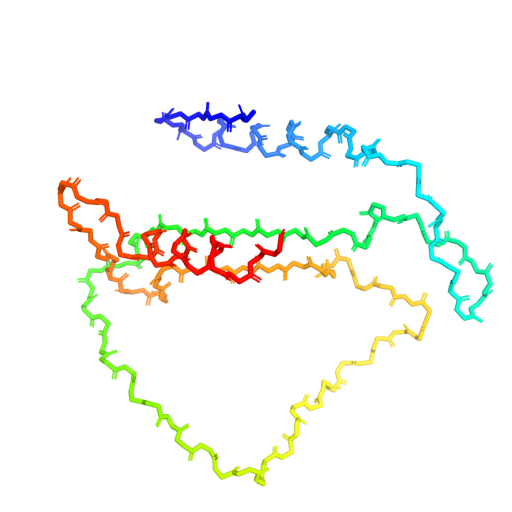A 1 82 ? -17.931 -17.879 13.605 1.00 59.56 82 VAL A N 1
ATOM 632 C CA . VAL A 1 82 ? -17.537 -16.786 14.502 1.00 59.56 82 VAL A C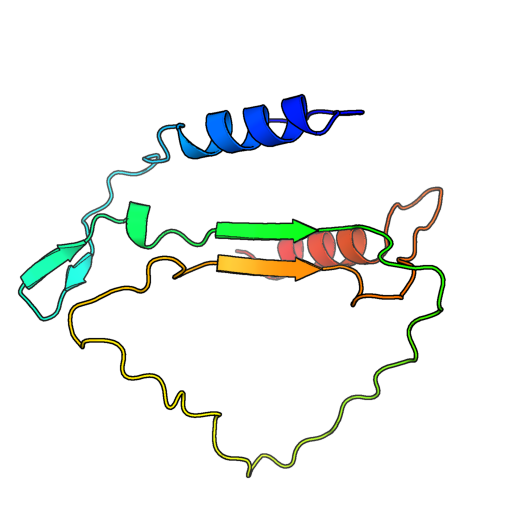A 1
ATOM 633 C C . VAL A 1 82 ? -18.524 -16.773 15.679 1.00 59.56 82 VAL A C 1
ATOM 635 O O . VAL A 1 82 ? -19.736 -16.764 15.437 1.00 59.56 82 VAL A O 1
ATOM 638 N N . PRO A 1 83 ? -18.067 -16.815 16.947 1.00 60.47 83 PRO A N 1
ATOM 639 C CA . PRO A 1 83 ? -18.952 -16.645 18.096 1.00 60.47 83 PRO A CA 1
ATOM 640 C C . PRO A 1 83 ? -19.769 -15.357 17.946 1.00 60.47 83 PRO A C 1
ATOM 642 O O . PRO A 1 83 ? -19.210 -14.313 17.610 1.00 60.47 83 PRO A O 1
ATOM 645 N N . ARG A 1 84 ? -21.087 -15.439 18.181 1.00 57.81 84 ARG A N 1
ATOM 646 C CA . ARG A 1 84 ? -22.050 -14.357 17.886 1.00 57.81 84 ARG A CA 1
ATOM 647 C C . ARG A 1 84 ? -21.741 -13.030 18.589 1.00 57.81 84 ARG A C 1
ATOM 649 O O . ARG A 1 84 ? -22.136 -11.993 18.074 1.00 57.81 84 ARG A O 1
ATOM 656 N N . ASP A 1 85 ? -20.984 -13.080 19.682 1.00 60.56 85 ASP A N 1
ATOM 657 C CA . ASP A 1 85 ? -20.646 -11.928 20.524 1.00 60.56 85 ASP A CA 1
ATOM 658 C C . ASP A 1 85 ? -19.156 -11.545 20.423 1.00 60.56 85 ASP A C 1
ATOM 660 O O . ASP A 1 85 ? -18.582 -10.993 21.358 1.00 60.56 85 ASP A O 1
ATOM 664 N N . SER A 1 86 ? -18.485 -11.883 19.314 1.00 58.16 86 SER A N 1
ATOM 665 C CA . SER A 1 86 ? -17.058 -11.585 19.134 1.00 58.16 86 SER A CA 1
ATOM 666 C C . SER A 1 86 ? -16.744 -10.942 17.788 1.00 58.16 86 SER A C 1
ATOM 668 O O . SER A 1 86 ? -17.226 -11.372 16.740 1.00 58.16 86 SER A O 1
ATOM 670 N N . ILE A 1 87 ? -15.882 -9.928 17.826 1.00 58.78 87 ILE A N 1
ATOM 671 C CA . ILE A 1 87 ? -15.240 -9.350 16.648 1.00 58.78 87 ILE A CA 1
ATOM 672 C C . ILE A 1 87 ? -13.921 -10.109 16.432 1.00 58.78 87 ILE A C 1
ATOM 674 O O . ILE A 1 87 ? -13.151 -10.258 17.385 1.00 58.78 87 ILE A O 1
ATOM 678 N N . PRO A 1 88 ? -13.625 -10.605 15.218 1.00 66.44 88 PRO A N 1
ATOM 679 C CA . PRO A 1 88 ? -12.341 -11.235 14.935 1.00 66.44 88 PRO A CA 1
ATOM 680 C C . PRO A 1 88 ? -11.157 -10.306 15.241 1.00 66.44 88 PRO A C 1
ATOM 682 O O . PRO A 1 88 ? -11.194 -9.120 14.930 1.00 66.44 88 PRO A O 1
ATOM 685 N N . GLU A 1 89 ? -10.051 -10.862 15.744 1.00 61.81 89 GLU A N 1
ATOM 686 C CA . GLU A 1 89 ? -8.808 -10.126 16.060 1.00 61.81 89 GLU A CA 1
ATOM 687 C C . GLU A 1 89 ? -8.235 -9.337 14.854 1.00 61.81 89 GLU A C 1
ATOM 689 O O . GLU A 1 89 ? -7.490 -8.368 15.006 1.00 61.81 89 GLU A O 1
ATOM 694 N N . MET A 1 90 ? -8.628 -9.721 13.634 1.00 64.88 90 MET A N 1
ATOM 695 C CA . MET A 1 90 ? -8.273 -9.067 12.372 1.00 64.88 90 MET A CA 1
ATOM 696 C C . MET A 1 90 ? -9.493 -8.506 11.621 1.00 64.88 90 MET A C 1
ATOM 698 O O . MET A 1 90 ? -9.553 -8.574 10.393 1.00 64.88 90 MET A O 1
ATOM 702 N N . ALA A 1 91 ? -10.481 -7.969 12.334 1.00 67.19 91 ALA A N 1
ATOM 703 C CA . ALA A 1 91 ? -11.594 -7.258 11.710 1.00 67.19 91 ALA A CA 1
ATOM 704 C C . ALA A 1 91 ? -11.177 -5.876 11.172 1.00 67.19 91 ALA A C 1
ATOM 706 O O . ALA A 1 91 ? -10.209 -5.269 11.632 1.00 67.19 91 ALA A O 1
ATOM 707 N N . ASP A 1 92 ? -11.913 -5.399 10.165 1.00 76.12 92 ASP A N 1
ATOM 708 C CA . ASP A 1 92 ? -11.828 -4.034 9.629 1.00 76.12 92 ASP A CA 1
ATOM 709 C C . ASP A 1 92 ? -10.500 -3.659 8.941 1.00 76.12 92 ASP A C 1
ATOM 711 O O . ASP A 1 92 ? -10.135 -2.487 8.848 1.00 76.12 92 ASP A O 1
ATOM 715 N N . TYR A 1 93 ? -9.775 -4.635 8.386 1.00 84.19 93 TYR A N 1
ATOM 716 C CA . TYR A 1 93 ? -8.591 -4.388 7.554 1.00 84.19 93 TYR A CA 1
ATOM 717 C C . TYR A 1 93 ? -8.944 -4.381 6.064 1.00 84.19 93 TYR A C 1
ATOM 719 O O . TYR A 1 93 ? -9.557 -5.316 5.553 1.00 84.19 93 TYR A O 1
ATOM 727 N N . LEU A 1 94 ? -8.463 -3.374 5.334 1.00 88.25 94 LEU A N 1
ATOM 728 C CA . LEU A 1 94 ? -8.441 -3.387 3.871 1.00 88.25 94 LEU A CA 1
ATOM 729 C C . LEU A 1 94 ? -6.994 -3.398 3.390 1.00 88.25 94 LEU A C 1
ATOM 731 O O . LEU A 1 94 ? -6.254 -2.441 3.612 1.00 88.25 94 LEU A O 1
ATOM 735 N N . LEU A 1 95 ? -6.604 -4.461 2.692 1.00 89.50 95 LEU A N 1
ATOM 736 C CA . LEU A 1 95 ? -5.300 -4.572 2.050 1.00 89.50 95 LEU A CA 1
ATOM 737 C C . LEU A 1 95 ? -5.453 -4.475 0.532 1.00 89.50 95 LEU A C 1
ATOM 739 O O . LEU A 1 95 ? -6.018 -5.361 -0.104 1.00 89.50 95 LEU A O 1
ATOM 743 N N . ALA A 1 96 ? -4.892 -3.423 -0.056 1.00 90.31 96 AL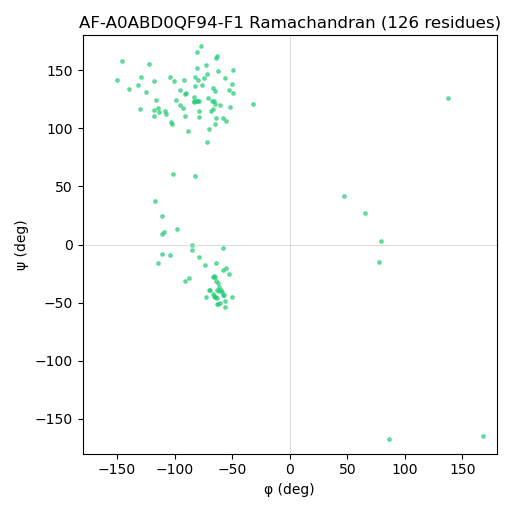A A N 1
ATOM 744 C CA . ALA A 1 96 ? -4.851 -3.224 -1.497 1.00 90.31 96 ALA A CA 1
ATOM 745 C C . ALA A 1 96 ? -3.398 -3.246 -1.984 1.00 90.31 96 ALA A C 1
ATOM 747 O O . ALA A 1 96 ? -2.556 -2.480 -1.514 1.00 90.31 96 ALA A O 1
ATOM 748 N N . MET A 1 97 ? -3.103 -4.126 -2.938 1.00 90.50 97 MET A N 1
ATOM 749 C CA . MET A 1 97 ? -1.766 -4.313 -3.504 1.00 90.50 97 MET A CA 1
ATOM 750 C C . MET A 1 97 ? -1.778 -3.992 -4.996 1.00 90.50 97 MET A C 1
ATOM 752 O O . MET A 1 97 ? -2.715 -4.360 -5.699 1.00 90.50 97 MET A O 1
ATOM 756 N N . SER A 1 98 ? -0.718 -3.348 -5.488 1.00 89.44 98 SER A N 1
ATOM 757 C CA . SER A 1 98 ? -0.587 -2.995 -6.909 1.00 89.44 98 SER A CA 1
ATOM 758 C C . SER A 1 98 ? -0.495 -4.206 -7.840 1.00 89.44 98 SER A C 1
ATOM 760 O O . SER A 1 98 ? -0.858 -4.104 -9.008 1.00 89.44 98 SER A O 1
ATOM 762 N N . THR A 1 99 ? 0.028 -5.328 -7.336 1.00 86.19 99 THR A N 1
ATOM 763 C CA . THR A 1 99 ? 0.173 -6.590 -8.072 1.00 86.19 99 THR A CA 1
ATOM 764 C C . THR A 1 99 ? -0.011 -7.797 -7.154 1.00 86.19 99 THR A C 1
ATOM 766 O O . THR A 1 99 ? 0.171 -7.724 -5.928 1.00 86.19 99 THR A O 1
ATOM 769 N N . VAL A 1 100 ? -0.347 -8.939 -7.753 1.00 85.00 100 VAL A N 1
ATOM 770 C CA . VAL A 1 100 ? -0.287 -10.240 -7.068 1.00 85.00 100 VAL A CA 1
ATOM 771 C C . VAL A 1 100 ? 1.165 -10.766 -7.064 1.00 85.00 100 VAL A C 1
ATOM 773 O O . VAL A 1 100 ? 2.017 -10.198 -7.758 1.00 85.00 100 VAL A O 1
ATOM 776 N N . PRO A 1 101 ? 1.512 -11.785 -6.248 1.00 83.44 101 PRO A N 1
ATOM 777 C CA . PRO A 1 101 ? 2.858 -12.365 -6.255 1.00 83.44 101 PRO A CA 1
ATOM 778 C C . PRO A 1 101 ? 3.335 -12.713 -7.671 1.00 83.44 101 PRO A C 1
ATOM 780 O O . PRO A 1 101 ? 2.516 -13.055 -8.518 1.00 83.44 101 PRO A O 1
ATOM 783 N N . HIS A 1 102 ? 4.649 -12.657 -7.896 1.00 84.00 102 HIS A N 1
ATOM 784 C CA . HIS A 1 102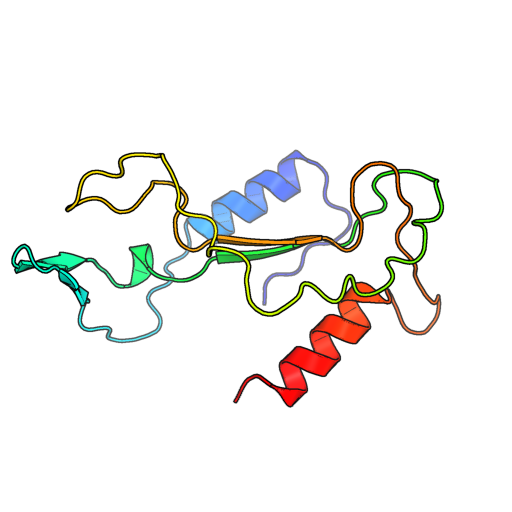 ? 5.342 -12.926 -9.168 1.00 84.00 102 HIS A CA 1
ATOM 785 C C . HIS A 1 102 ? 5.284 -11.820 -10.229 1.00 84.00 102 HIS A C 1
ATOM 787 O O . HIS A 1 102 ? 6.143 -11.798 -11.109 1.00 84.00 102 HIS A O 1
ATOM 793 N N . TYR A 1 103 ? 4.393 -10.835 -10.101 1.00 86.38 103 TYR A N 1
ATOM 794 C CA . TYR A 1 103 ? 4.247 -9.801 -11.126 1.00 86.38 103 TYR A CA 1
ATOM 795 C C . TYR A 1 103 ? 4.873 -8.451 -10.764 1.00 86.38 103 TYR A C 1
ATOM 797 O O . TYR A 1 103 ? 4.842 -7.986 -9.611 1.00 86.38 103 TYR A O 1
ATOM 805 N N . ALA A 1 104 ? 5.426 -7.810 -11.792 1.00 87.56 104 ALA A N 1
ATOM 806 C CA . ALA A 1 104 ? 5.994 -6.474 -11.748 1.00 87.56 104 ALA A CA 1
ATOM 807 C C . ALA A 1 104 ? 4.894 -5.410 -11.679 1.00 87.56 104 ALA A C 1
ATOM 809 O O . ALA A 1 104 ? 3.843 -5.528 -12.308 1.00 87.56 104 ALA A O 1
ATOM 810 N N . SER A 1 105 ? 5.152 -4.342 -10.923 1.00 87.62 105 SER A N 1
ATOM 811 C CA . SER A 1 105 ? 4.243 -3.202 -10.845 1.00 87.62 105 SER A CA 1
ATOM 812 C C . SER A 1 105 ? 4.718 -2.054 -11.726 1.00 87.62 105 SER A C 1
ATOM 814 O O . SER A 1 105 ? 5.904 -1.731 -11.755 1.00 87.62 105 SER A O 1
ATOM 816 N N . TYR A 1 106 ? 3.777 -1.380 -12.385 1.00 88.19 106 TYR A N 1
ATOM 817 C CA . TYR A 1 106 ? 4.086 -0.372 -13.398 1.00 88.19 106 TYR A CA 1
ATOM 818 C C . TYR A 1 106 ? 4.198 1.057 -12.846 1.00 88.19 106 TYR A C 1
ATOM 820 O O . TYR A 1 1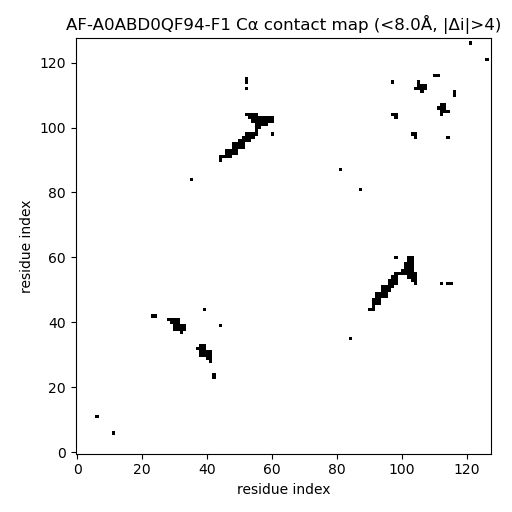06 ? 3.434 1.488 -11.970 1.00 88.19 106 TYR A O 1
ATOM 828 N N . ARG A 1 107 ? 5.165 1.804 -13.395 1.00 91.19 107 ARG A N 1
ATOM 829 C CA . ARG A 1 107 ? 5.465 3.200 -13.061 1.00 91.19 107 ARG A CA 1
ATOM 830 C C . ARG A 1 107 ? 5.793 4.012 -14.306 1.00 91.19 107 ARG A C 1
ATOM 832 O O . ARG A 1 107 ? 6.644 3.608 -15.089 1.00 91.19 107 ARG A O 1
ATOM 839 N N . GLU A 1 108 ? 5.206 5.199 -14.405 1.00 90.44 108 GLU A N 1
ATOM 840 C CA . GLU A 1 108 ? 5.673 6.257 -15.302 1.00 90.44 108 GLU A CA 1
ATOM 841 C C . GLU A 1 108 ? 6.688 7.132 -14.562 1.00 90.44 108 GLU A C 1
ATOM 843 O O . GLU A 1 108 ? 6.427 7.566 -13.439 1.00 90.44 108 GLU A O 1
ATOM 848 N N . VAL A 1 109 ? 7.846 7.391 -15.178 1.00 90.75 109 VAL A N 1
ATOM 849 C CA . VAL A 1 109 ? 8.965 8.110 -14.537 1.00 90.75 109 VAL A CA 1
ATOM 850 C C . VAL A 1 109 ? 8.538 9.488 -14.032 1.00 90.75 109 VAL A C 1
ATOM 852 O O . VAL A 1 109 ? 8.844 9.842 -12.899 1.00 90.75 109 VAL A O 1
ATOM 855 N N . GLU A 1 110 ? 7.779 10.228 -14.838 1.00 93.06 110 GLU A N 1
ATOM 856 C CA . GLU A 1 110 ? 7.362 11.596 -14.513 1.00 93.06 110 GLU A CA 1
ATOM 857 C C . GLU A 1 110 ? 6.057 11.658 -13.706 1.00 93.06 110 GLU A C 1
ATOM 859 O O . GLU A 1 110 ? 5.858 12.581 -12.922 1.00 93.06 110 GLU A O 1
ATOM 864 N N . LYS A 1 111 ? 5.158 10.676 -13.877 1.00 91.81 111 LYS A N 1
ATOM 865 C CA . LYS A 1 111 ? 3.798 10.711 -13.298 1.00 91.81 111 LYS A CA 1
ATOM 866 C C . LYS A 1 111 ? 3.606 9.821 -12.069 1.00 91.81 111 LYS A C 1
ATOM 868 O O . LYS A 1 111 ? 2.566 9.886 -11.417 1.00 91.81 111 LYS A O 1
ATOM 873 N N . GLY A 1 112 ? 4.584 8.981 -11.742 1.00 91.69 112 GLY A N 1
ATOM 874 C CA . GLY A 1 112 ? 4.509 8.035 -10.630 1.00 91.69 112 GLY A CA 1
ATOM 875 C C . GLY A 1 112 ? 3.846 6.703 -10.999 1.00 91.69 112 GLY A C 1
ATOM 876 O O . GLY A 1 112 ? 3.681 6.354 -12.169 1.00 91.69 112 GLY A O 1
ATOM 877 N N . THR A 1 113 ? 3.498 5.897 -9.994 1.00 93.00 113 THR A N 1
ATOM 878 C CA . THR A 1 113 ? 2.993 4.530 -10.208 1.00 93.00 113 THR A CA 1
ATOM 879 C C . THR A 1 113 ? 1.524 4.510 -10.604 1.00 93.00 113 THR A C 1
ATOM 881 O O . THR A 1 113 ? 0.717 5.270 -10.070 1.00 93.00 113 THR A O 1
ATOM 884 N N . TRP A 1 114 ? 1.155 3.617 -11.525 1.00 92.25 114 TRP A N 1
ATOM 885 C CA . TRP A 1 114 ? -0.217 3.541 -12.043 1.00 92.25 114 TRP A CA 1
ATOM 886 C C . TRP A 1 114 ? -1.247 3.280 -10.942 1.00 92.25 114 TRP A C 1
ATOM 888 O O . TRP A 1 114 ? -2.300 3.920 -10.914 1.00 92.25 114 TRP A O 1
ATOM 898 N N . PHE A 1 115 ? -0.919 2.391 -10.000 1.00 94.00 115 PHE A N 1
ATOM 899 C CA . PHE A 1 115 ? -1.785 2.065 -8.869 1.00 94.00 115 PHE A CA 1
ATOM 900 C C . PHE A 1 115 ? -2.075 3.290 -7.995 1.00 94.00 115 PHE A C 1
ATOM 902 O O . PHE A 1 115 ? -3.238 3.594 -7.748 1.00 94.00 115 PHE A O 1
ATOM 909 N N . ILE A 1 116 ? -1.044 4.039 -7.587 1.00 94.62 116 ILE A N 1
ATOM 910 C CA . ILE A 1 116 ? -1.215 5.210 -6.714 1.00 94.62 116 ILE A CA 1
ATOM 911 C C . ILE A 1 116 ? -1.908 6.356 -7.454 1.00 94.62 116 ILE A C 1
ATOM 913 O O . ILE A 1 116 ? -2.796 6.991 -6.890 1.00 94.62 116 ILE A O 1
ATOM 917 N N . GLN A 1 117 ? -1.582 6.581 -8.730 1.00 95.25 117 GLN A N 1
ATOM 918 C CA . GLN A 1 117 ? -2.295 7.557 -9.558 1.00 95.25 117 GLN A CA 1
ATOM 919 C C . GLN A 1 117 ? -3.801 7.253 -9.613 1.00 95.25 117 GLN A C 1
ATOM 921 O O . GLN A 1 117 ? -4.627 8.141 -9.389 1.00 95.25 117 GLN A O 1
ATOM 926 N N . SER A 1 118 ? -4.162 5.995 -9.894 1.00 94.38 118 SER A N 1
ATOM 927 C CA . SER A 1 118 ? -5.559 5.562 -9.957 1.00 94.38 118 SER A CA 1
ATOM 928 C C . SER A 1 118 ? -6.245 5.665 -8.596 1.00 94.38 118 SER A C 1
ATOM 930 O O . SER A 1 118 ? -7.342 6.216 -8.511 1.00 94.38 118 SER A O 1
ATOM 932 N N . LEU A 1 119 ? -5.585 5.205 -7.530 1.00 94.75 119 LEU A N 1
ATOM 933 C CA . LEU A 1 119 ? -6.084 5.289 -6.160 1.00 94.75 119 LEU A CA 1
ATOM 934 C C . LEU A 1 119 ? -6.403 6.738 -5.781 1.00 94.75 119 LEU A C 1
ATOM 936 O O . LEU A 1 119 ? -7.531 7.042 -5.405 1.00 94.75 119 LEU A O 1
ATOM 940 N N . CYS A 1 120 ? -5.445 7.653 -5.938 1.00 94.88 120 CYS A N 1
ATOM 941 C CA . CYS A 1 120 ? -5.646 9.060 -5.603 1.00 94.88 120 CYS A CA 1
ATOM 942 C C . CYS A 1 120 ? -6.754 9.707 -6.442 1.00 94.88 120 CYS A C 1
ATOM 944 O O . CYS A 1 120 ? -7.491 10.541 -5.919 1.00 94.88 120 CYS A O 1
ATOM 946 N N . ARG A 1 121 ? -6.882 9.345 -7.726 1.00 95.25 121 ARG A N 1
ATOM 947 C CA . ARG A 1 121 ? -7.958 9.852 -8.589 1.00 95.25 121 ARG A CA 1
ATOM 948 C C . ARG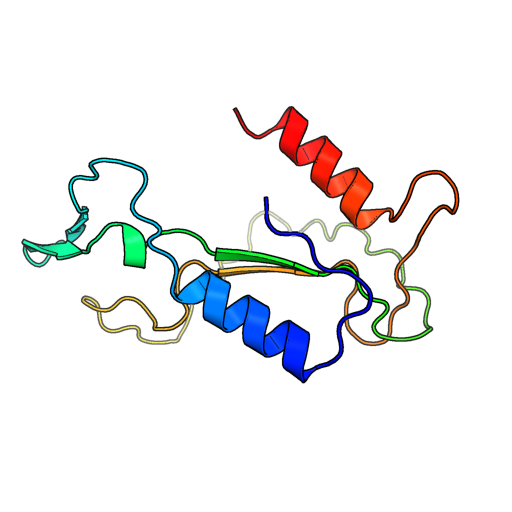 A 1 121 ? -9.329 9.442 -8.058 1.00 95.25 121 ARG A C 1
ATOM 950 O O . ARG A 1 121 ? -10.178 10.308 -7.884 1.00 95.25 121 ARG A O 1
ATOM 957 N N . HIS A 1 122 ? -9.522 8.157 -7.773 1.00 94.56 122 HIS A N 1
ATOM 958 C CA . HIS A 1 122 ? -10.808 7.648 -7.300 1.00 94.56 122 HIS A CA 1
ATOM 959 C C . HIS A 1 122 ? -11.127 8.127 -5.883 1.00 94.56 122 HIS A C 1
ATOM 961 O O . HIS A 1 122 ? -12.259 8.523 -5.637 1.00 94.56 122 HIS A O 1
ATOM 967 N N . LEU A 1 123 ? -10.142 8.191 -4.979 1.00 94.44 123 LEU A N 1
ATOM 968 C CA . LEU A 1 123 ? -10.355 8.749 -3.639 1.00 94.44 123 LEU A CA 1
ATOM 969 C C . LEU A 1 123 ? -10.848 10.201 -3.706 1.00 94.44 123 LEU A C 1
ATOM 971 O O . LEU A 1 123 ? -11.800 10.544 -3.023 1.00 94.44 123 LEU A O 1
ATOM 975 N N . LYS A 1 124 ? -10.269 11.037 -4.577 1.00 93.69 124 LYS A N 1
ATOM 976 C CA . LYS A 1 124 ? -10.721 12.428 -4.766 1.00 93.69 124 LYS A CA 1
ATOM 977 C C . LYS A 1 124 ? -12.125 12.554 -5.364 1.00 93.69 124 LYS A C 1
ATOM 979 O O . LYS A 1 124 ? -12.751 13.590 -5.194 1.00 93.69 124 LYS A O 1
ATOM 984 N N . GLN A 1 125 ? -12.567 11.565 -6.137 1.00 93.75 125 GLN A N 1
ATOM 985 C CA . GLN A 1 125 ? -13.861 11.598 -6.824 1.00 93.75 125 GLN A CA 1
ATOM 986 C C . GLN A 1 125 ? -14.991 10.994 -5.990 1.00 93.75 125 GLN A C 1
ATOM 988 O O . GLN A 1 125 ? -16.138 11.391 -6.161 1.00 93.75 125 GLN A O 1
ATOM 993 N N . LEU A 1 126 ? -14.678 10.002 -5.154 1.00 92.00 126 LEU A N 1
ATOM 994 C CA . LEU A 1 126 ? -15.669 9.135 -4.517 1.00 92.00 126 LEU A CA 1
ATOM 995 C C . LEU A 1 126 ? -15.739 9.293 -2.997 1.00 92.00 126 LEU A C 1
ATOM 997 O O . LEU A 1 126 ? -16.705 8.822 -2.403 1.00 92.00 126 LEU A O 1
ATOM 1001 N N . VAL A 1 127 ? -14.735 9.907 -2.365 1.00 86.81 127 VAL A N 1
ATOM 1002 C CA . VAL A 1 127 ? -14.769 10.196 -0.927 1.00 86.81 127 VAL A CA 1
ATOM 1003 C C . VAL A 1 127 ? -15.335 11.610 -0.736 1.00 86.81 127 VAL A C 1
ATOM 1005 O O . VAL A 1 127 ? -14.720 12.544 -1.256 1.00 86.81 127 VAL A O 1
ATOM 1008 N N . PRO A 1 128 ? -16.492 11.760 -0.058 1.00 72.44 128 PRO A N 1
ATOM 1009 C CA . PRO A 1 128 ? -17.124 13.055 0.210 1.00 72.44 128 PRO A CA 1
ATOM 1010 C C . PRO A 1 128 ? -16.272 13.998 1.064 1.00 72.44 128 PRO A C 1
ATOM 1012 O O . PRO A 1 128 ? -15.518 13.499 1.934 1.00 72.44 128 PRO A O 1
#

Sequence (128 aa):
VLTKQDCNRHQILQALRDLAARDHTHGQVEGIVGVDGQIVTSQELKPKLFFIQACRGTDNQPAAFRQIFSEDKDMPVSDAAVPRDSIPEMADYLLAMSTVPHYASYREVEKGTWFIQSLCRHLKQLVP